Protein AF-A0A1B6FGI2-F1 (afdb_monomer)

pLDDT: mean 91.53, std 7.04, range [62.16, 97.88]

Nearest PDB structures (foldseek):
  4etq-assembly1_C  TM=9.467E-01  e=1.927E-07  Orthopoxvirus vaccinia
  1crm-assembly1_A  TM=9.137E-01  e=9.098E-08  Homo sapiens
  2nmx-assembly1_A  TM=8.902E-01  e=7.746E-08  Homo sapiens
  5usl-assembly2_A  TM=9.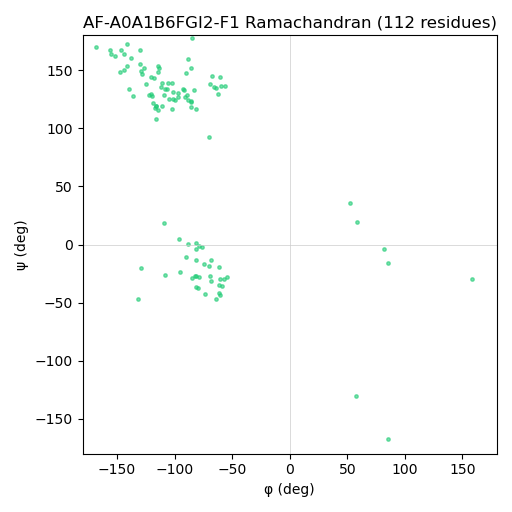396E-01  e=5.337E-07  Orthopoxvirus vaccinia
  5usl-assembly1_X  TM=9.435E-01  e=1.328E-06  Orthopoxvirus vaccinia

Organism: NCBI:txid1464854

Solvent-accessible surface area (backbone atoms only — not comparable to full-atom values): 6784 Å² total; per-residue (Å²): 140,79,75,59,58,50,78,44,78,73,88,74,38,43,35,38,37,54,42,91,82,56,88,58,84,53,73,50,68,55,90,95,46,93,56,52,22,34,62,44,36,38,40,39,35,56,42,97,48,80,71,38,30,27,91,64,61,60,96,84,45,52,27,26,19,25,40,37,41,33,20,21,25,61,82,83,31,96,46,54,78,67,12,70,81,42,88,82,11,61,49,75,48,80,45,81,37,75,92,67,98,66,84,58,74,73,61,42,68,63,59,76,76,110

Radius of gyration: 15.21 Å; Cα contacts (8 Å, |Δi|>4): 217; chains: 1; bounding box: 40×31×40 Å

Foldseek 3Di:
DDFDFDWDDPVFKIKTFTDPPGPDWDWDDDDPQPAIWTWTMKIKWADPDQQATDPDDDPPGHGRIKIKTKTFRVVPDVDLVVLVPDPRGMDIDIDGDHDDPDDDPVVVVRVVVD

InterPro domains:
  IPR001148 Alpha carbonic anhydrase domain [PF00194] (6-114)
  IPR001148 Alpha carbonic anhydrase domain [PS51144] (1-114)
  IPR001148 Alpha carbonic anhydrase domain [SM01057] (1-114)
  IPR023561 Carbonic anhydrase, alpha-class [PTHR18952] (7-112)
  IPR036398 Alpha carbonic anhydrase domain superfamily [G3DSA:3.10.200.10] (1-114)
  IPR036398 Alpha carbonic anhydrase domain superfamily [SSF51069] (3-113)

Secondary structure (DSSP, 8-state):
----EEEEE-SS-EEEEE-TT-S---EE-STT-SS-EEEEEEEEEE-SSTT---SS-BTTB--SEEEEEEEEETTT-SSHHHHTTSTT-EEEEEEEE---SS--HHHHHHHTT-

Sequence (114 aa):
HRVNGLITNTGHSIVFTVENTTRHHINVTGGPLSYKYQFHQIHIHYGLNDETGSEHSINGYTFPAEIQIFGFNSQLYSNFSEALHRAQGVVAISLLMQLGDLSNPELRILTEQL

Mean predicted aligned error: 4.01 Å

Structure (mmCIF, N/CA/C/O backbone):
data_AF-A0A1B6FGI2-F1
#
_entry.id   AF-A0A1B6FGI2-F1
#
loop_
_atom_site.group_PDB
_atom_site.id
_atom_site.type_symbol
_atom_site.label_atom_id
_atom_site.label_alt_id
_atom_site.label_comp_id
_atom_site.label_asym_id
_atom_site.label_entity_id
_atom_site.label_seq_id
_atom_site.pdbx_PDB_ins_code
_atom_site.Cartn_x
_atom_site.Cartn_y
_atom_site.Cartn_z
_atom_site.occupancy
_atom_site.B_iso_or_equiv
_atom_site.auth_seq_id
_atom_site.auth_comp_id
_atom_site.auth_asym_id
_atom_site.auth_atom_id
_atom_site.pdbx_PDB_model_num
ATOM 1 N N . HIS A 1 1 ? 15.979 -4.192 9.062 1.00 62.16 1 HIS A N 1
ATOM 2 C CA . HIS A 1 1 ? 16.339 -3.166 8.057 1.00 62.16 1 HIS A CA 1
ATOM 3 C C . HIS A 1 1 ? 15.461 -1.942 8.278 1.00 62.16 1 HIS A C 1
ATOM 5 O O . HIS A 1 1 ? 14.293 -2.133 8.586 1.00 62.16 1 HIS A O 1
ATOM 11 N N . ARG A 1 2 ? 16.006 -0.721 8.202 1.00 76.12 2 ARG A N 1
ATOM 12 C CA . ARG A 1 2 ? 15.239 0.532 8.341 1.00 76.12 2 ARG A CA 1
ATOM 13 C C . ARG A 1 2 ? 15.079 1.183 6.969 1.00 76.12 2 ARG A C 1
ATOM 15 O O . ARG A 1 2 ? 16.034 1.176 6.195 1.00 76.12 2 ARG A O 1
ATOM 22 N N . VAL A 1 3 ? 13.893 1.715 6.693 1.00 85.12 3 VAL A N 1
ATOM 23 C CA . VAL A 1 3 ? 13.575 2.459 5.470 1.00 85.12 3 VAL A CA 1
ATOM 24 C C . VAL A 1 3 ? 13.103 3.842 5.885 1.00 85.12 3 VAL A C 1
ATOM 26 O O . VAL A 1 3 ? 12.229 3.953 6.740 1.00 85.12 3 VAL A O 1
ATOM 29 N N . ASN A 1 4 ? 13.706 4.872 5.298 1.00 88.88 4 ASN A N 1
ATOM 30 C CA . ASN A 1 4 ? 13.303 6.255 5.515 1.00 88.88 4 ASN A CA 1
ATOM 31 C C . ASN A 1 4 ? 12.252 6.651 4.477 1.00 88.88 4 ASN A C 1
ATOM 33 O O . ASN A 1 4 ? 12.268 6.165 3.341 1.00 88.88 4 ASN A O 1
ATOM 37 N N . GLY A 1 5 ? 11.344 7.531 4.875 1.00 90.56 5 GLY A N 1
ATOM 38 C CA . GLY A 1 5 ? 10.252 7.988 4.037 1.00 90.56 5 GLY A CA 1
ATOM 39 C C . GLY A 1 5 ? 9.545 9.190 4.640 1.00 90.56 5 GLY A C 1
ATOM 40 O O . GLY A 1 5 ? 9.775 9.543 5.798 1.00 90.56 5 GLY A O 1
ATOM 41 N N . LEU A 1 6 ? 8.674 9.791 3.840 1.00 91.62 6 LEU A N 1
ATOM 42 C CA . LEU A 1 6 ? 7.823 10.906 4.227 1.00 91.62 6 LEU A CA 1
ATOM 43 C C . LEU A 1 6 ? 6.409 10.399 4.508 1.00 91.62 6 LEU A C 1
ATOM 45 O O . LEU A 1 6 ? 5.841 9.686 3.680 1.00 91.62 6 LEU A O 1
ATOM 49 N N . ILE A 1 7 ? 5.839 10.803 5.643 1.00 91.75 7 ILE A N 1
ATOM 50 C CA . ILE A 1 7 ? 4.412 10.637 5.939 1.00 91.75 7 ILE A CA 1
ATOM 51 C C . ILE A 1 7 ? 3.687 11.909 5.504 1.00 91.75 7 ILE A C 1
ATOM 53 O O . ILE A 1 7 ? 4.142 13.022 5.761 1.00 91.75 7 ILE A O 1
ATOM 57 N N . THR A 1 8 ? 2.568 11.757 4.808 1.00 90.75 8 THR A N 1
ATOM 58 C CA . THR A 1 8 ? 1.726 12.860 4.347 1.00 90.75 8 THR A CA 1
ATOM 59 C C . THR A 1 8 ? 0.266 12.519 4.588 1.00 90.75 8 THR A C 1
ATOM 61 O O . THR A 1 8 ? -0.212 11.467 4.167 1.00 90.75 8 THR A O 1
ATOM 64 N N . ASN A 1 9 ? -0.452 13.428 5.243 1.00 87.12 9 ASN A N 1
ATOM 65 C CA . ASN A 1 9 ? -1.904 13.383 5.321 1.00 87.12 9 ASN A CA 1
ATOM 66 C C . ASN A 1 9 ? -2.481 14.088 4.084 1.00 87.12 9 ASN A C 1
ATOM 68 O O . ASN A 1 9 ? -2.229 15.273 3.868 1.00 87.12 9 ASN A O 1
ATOM 72 N N . THR A 1 10 ? -3.232 13.363 3.257 1.00 85.31 10 THR A N 1
ATOM 73 C CA . THR A 1 10 ? -3.813 13.891 2.010 1.00 85.31 10 THR A CA 1
ATOM 74 C C . THR A 1 10 ? -5.185 14.541 2.212 1.00 85.31 10 THR A C 1
ATOM 76 O O . THR A 1 10 ? -5.804 14.978 1.245 1.00 85.31 10 THR A O 1
ATOM 79 N N . GLY A 1 11 ? -5.690 14.576 3.448 1.00 77.50 11 GLY A N 1
ATOM 80 C CA . GLY A 1 11 ? -7.059 14.972 3.793 1.00 77.50 11 GLY A CA 1
ATOM 81 C C . GLY A 1 11 ? -8.078 13.831 3.691 1.00 77.50 11 GLY A C 1
ATOM 82 O O . GLY A 1 11 ? -9.160 13.938 4.260 1.00 77.50 11 GLY A O 1
ATOM 83 N N . HIS A 1 12 ? -7.724 12.730 3.019 1.00 73.19 12 HIS A N 1
ATOM 84 C CA . HIS A 1 12 ? -8.572 11.540 2.860 1.00 73.19 12 HIS A CA 1
ATOM 85 C C . HIS A 1 12 ? -7.864 10.231 3.230 1.00 73.19 12 HIS A C 1
ATOM 87 O O . HIS A 1 12 ? -8.520 9.224 3.485 1.00 73.19 12 HIS A O 1
ATOM 93 N N . SER A 1 13 ? -6.531 10.224 3.246 1.00 83.12 13 SER A N 1
ATOM 94 C CA . SER A 1 13 ? -5.724 9.052 3.574 1.00 83.12 13 SER A CA 1
ATOM 95 C C . SER A 1 13 ? -4.387 9.481 4.163 1.00 83.12 13 SER A C 1
ATOM 97 O O . SER A 1 13 ? -3.931 10.616 3.985 1.00 83.12 13 SER A O 1
ATOM 99 N N . ILE A 1 14 ? -3.728 8.545 4.833 1.00 90.06 14 ILE A N 1
ATOM 100 C CA . ILE A 1 14 ? -2.349 8.717 5.287 1.00 90.06 14 ILE A CA 1
ATOM 101 C C . ILE A 1 14 ? -1.457 7.962 4.318 1.00 90.06 14 ILE A C 1
ATOM 103 O O . ILE A 1 14 ? -1.659 6.769 4.094 1.00 90.06 14 ILE A O 1
ATOM 107 N N . VAL A 1 15 ? -0.472 8.648 3.752 1.00 93.19 15 VAL A N 1
ATOM 108 C CA . VAL A 1 15 ? 0.456 8.062 2.789 1.00 93.19 15 VAL A CA 1
ATOM 109 C C . VAL A 1 15 ? 1.871 8.144 3.335 1.00 93.19 15 VAL A C 1
ATOM 111 O O . VAL A 1 15 ? 2.382 9.229 3.597 1.00 93.19 15 VAL A O 1
ATOM 114 N N . PHE A 1 16 ? 2.525 6.995 3.468 1.00 93.56 16 PHE A N 1
ATOM 115 C CA . PHE A 1 16 ? 3.970 6.910 3.647 1.00 93.56 16 PHE A CA 1
ATOM 116 C C . PHE A 1 16 ? 4.624 6.639 2.292 1.00 93.56 16 PHE A C 1
ATOM 118 O O . PHE A 1 16 ? 4.275 5.667 1.623 1.00 93.56 16 PHE A O 1
ATOM 125 N N . THR A 1 17 ? 5.597 7.459 1.900 1.00 94.62 17 THR A N 1
ATOM 126 C CA . THR A 1 17 ? 6.373 7.285 0.662 1.00 94.62 17 THR A CA 1
ATOM 127 C C . THR A 1 17 ? 7.847 7.106 0.980 1.00 94.62 17 THR A C 1
ATOM 129 O O . THR A 1 17 ? 8.437 7.930 1.674 1.00 94.62 17 THR A O 1
ATOM 132 N N . VAL A 1 18 ? 8.457 6.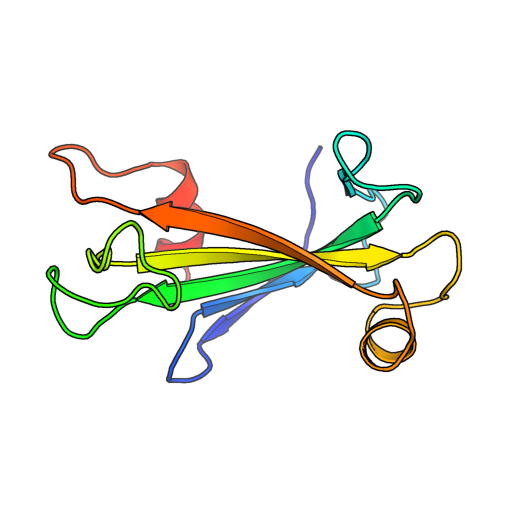049 0.446 1.00 94.31 18 VAL A N 1
ATOM 133 C CA . VAL A 1 18 ? 9.892 5.783 0.600 1.00 94.31 18 VAL A CA 1
ATOM 134 C C . VAL A 1 18 ? 10.719 6.886 -0.062 1.00 94.31 18 VAL A C 1
ATOM 136 O O . VAL A 1 18 ? 10.468 7.264 -1.205 1.00 94.31 18 VAL A O 1
ATOM 139 N N . GLU A 1 19 ? 11.752 7.368 0.629 1.00 91.25 19 GLU A N 1
ATOM 140 C CA . GLU A 1 19 ? 12.696 8.327 0.053 1.00 91.25 19 GLU A CA 1
ATOM 141 C C . GLU A 1 19 ? 13.572 7.683 -1.032 1.00 91.25 19 GLU A C 1
ATOM 143 O O . GLU A 1 19 ? 14.139 6.601 -0.851 1.00 91.25 19 GLU A O 1
ATOM 148 N N . ASN A 1 20 ? 13.788 8.407 -2.134 1.00 81.00 20 ASN A N 1
ATOM 149 C CA . ASN A 1 20 ? 14.647 7.963 -3.241 1.00 81.00 20 ASN A CA 1
ATOM 150 C C . ASN A 1 20 ? 16.118 7.748 -2.835 1.00 81.00 20 ASN A C 1
ATOM 152 O O . ASN A 1 20 ? 16.861 7.069 -3.537 1.00 81.00 20 ASN A O 1
ATOM 156 N N . THR A 1 21 ? 16.552 8.323 -1.712 1.00 82.56 21 THR A N 1
ATOM 157 C CA . THR A 1 21 ? 17.911 8.190 -1.163 1.00 82.56 21 THR A CA 1
ATOM 158 C C . THR A 1 21 ? 18.112 6.896 -0.369 1.00 82.56 21 THR A C 1
ATOM 160 O O . THR A 1 21 ? 19.228 6.632 0.096 1.00 82.56 21 THR A O 1
ATOM 163 N N . THR A 1 22 ? 17.064 6.080 -0.189 1.00 81.00 22 THR A N 1
ATOM 164 C CA . THR A 1 22 ? 17.156 4.857 0.609 1.00 81.00 22 THR A CA 1
ATOM 165 C C . THR A 1 22 ? 18.154 3.874 -0.005 1.00 81.00 22 THR A C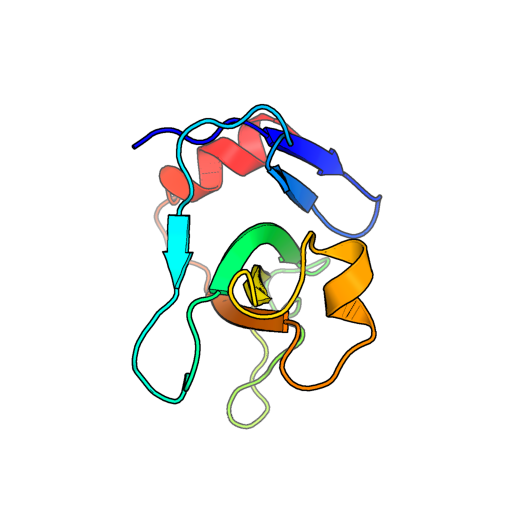 1
ATOM 167 O O . THR A 1 22 ? 18.092 3.535 -1.185 1.00 81.00 22 THR A O 1
ATOM 170 N N . ARG A 1 23 ? 19.086 3.381 0.817 1.00 77.38 23 ARG A N 1
ATOM 171 C CA . ARG A 1 23 ? 20.095 2.386 0.404 1.00 77.38 23 ARG A CA 1
ATOM 172 C C . ARG A 1 23 ? 19.633 0.944 0.605 1.00 77.38 23 ARG A C 1
ATOM 174 O O . ARG A 1 23 ? 20.302 0.012 0.165 1.00 77.38 23 ARG A O 1
ATOM 181 N N . HIS A 1 24 ? 18.520 0.752 1.308 1.00 83.81 24 HIS A N 1
ATOM 182 C CA . HIS A 1 24 ? 17.969 -0.560 1.615 1.00 83.81 24 HIS A CA 1
ATOM 183 C C . HIS A 1 24 ? 16.608 -0.710 0.950 1.00 83.81 24 HIS A C 1
ATOM 185 O O . HIS A 1 24 ? 15.624 -0.105 1.370 1.00 83.81 24 HIS A O 1
ATOM 191 N N . HIS A 1 25 ? 16.567 -1.541 -0.087 1.00 89.06 25 HIS A N 1
ATOM 192 C CA . HIS A 1 25 ? 15.341 -1.854 -0.807 1.00 89.06 25 HIS A CA 1
ATOM 193 C C . HIS A 1 25 ? 14.669 -3.080 -0.188 1.00 89.06 25 HIS A C 1
ATOM 195 O O . HIS A 1 25 ? 15.296 -4.129 -0.028 1.00 89.06 25 HIS A O 1
ATOM 201 N N . ILE A 1 26 ? 13.388 -2.941 0.149 1.00 93.69 26 ILE A N 1
ATOM 202 C CA . ILE A 1 26 ? 12.530 -4.055 0.553 1.00 93.69 26 ILE A CA 1
ATOM 203 C C . ILE A 1 26 ? 11.838 -4.575 -0.703 1.00 93.69 26 ILE A C 1
ATOM 205 O O . ILE A 1 26 ? 11.321 -3.787 -1.494 1.00 93.69 26 ILE A O 1
ATOM 209 N N . ASN A 1 27 ? 11.842 -5.893 -0.890 1.00 95.00 27 ASN A N 1
ATOM 210 C CA . ASN A 1 27 ? 11.253 -6.530 -2.059 1.00 95.00 27 ASN A CA 1
ATOM 211 C C . ASN A 1 27 ? 10.146 -7.505 -1.657 1.00 95.00 27 ASN A C 1
ATOM 213 O O . ASN A 1 27 ? 10.272 -8.216 -0.662 1.00 95.00 27 ASN A O 1
ATOM 217 N N . VAL A 1 28 ? 9.110 -7.564 -2.485 1.00 96.12 28 VAL A N 1
ATOM 218 C CA . VAL A 1 28 ? 8.024 -8.539 -2.458 1.00 96.12 28 VAL A CA 1
ATOM 219 C C . VAL A 1 28 ? 8.250 -9.520 -3.608 1.00 96.12 28 VAL A C 1
ATOM 221 O O . VAL A 1 28 ? 8.419 -9.115 -4.763 1.00 96.12 28 VAL A O 1
ATOM 224 N N . THR A 1 29 ? 8.297 -10.810 -3.287 1.00 96.25 29 THR A N 1
ATOM 225 C CA . THR A 1 29 ? 8.537 -11.911 -4.231 1.00 96.25 29 THR A CA 1
ATOM 226 C C . THR A 1 29 ? 7.718 -13.143 -3.840 1.00 96.25 29 THR A C 1
ATOM 228 O O . THR A 1 29 ? 7.265 -13.262 -2.703 1.00 96.25 29 THR A O 1
ATOM 231 N N . GLY A 1 30 ? 7.570 -14.089 -4.772 1.00 96.06 30 GLY A N 1
ATOM 232 C CA . GLY A 1 30 ? 6.890 -15.365 -4.533 1.00 96.06 30 GLY A CA 1
ATOM 233 C C . GLY A 1 30 ? 5.370 -15.297 -4.703 1.00 96.06 30 GLY A C 1
ATOM 234 O O . GLY A 1 30 ? 4.831 -14.338 -5.255 1.00 96.06 30 GLY A O 1
ATOM 235 N N . GLY A 1 31 ? 4.673 -16.347 -4.255 1.00 94.69 31 GLY A N 1
ATOM 236 C CA . GLY A 1 31 ? 3.223 -16.472 -4.427 1.00 94.69 31 GLY A CA 1
ATOM 237 C C . GLY A 1 31 ? 2.817 -16.399 -5.910 1.00 94.69 31 GLY A C 1
ATOM 238 O O . GLY A 1 31 ? 3.416 -17.102 -6.723 1.00 94.69 31 GLY A O 1
ATOM 239 N N . PRO A 1 32 ? 1.833 -15.561 -6.286 1.00 94.12 32 PRO A N 1
ATOM 240 C CA . PRO A 1 32 ? 1.410 -15.403 -7.680 1.00 94.12 32 PRO A CA 1
ATOM 241 C C . PRO A 1 32 ? 2.347 -14.510 -8.517 1.00 94.12 32 PRO A C 1
ATOM 243 O O . PRO A 1 32 ? 2.085 -14.284 -9.698 1.00 94.12 32 PRO A O 1
ATOM 246 N N . LEU A 1 33 ? 3.414 -13.954 -7.932 1.00 96.12 33 LEU A N 1
ATOM 247 C CA . LEU A 1 33 ? 4.259 -12.963 -8.595 1.00 96.12 33 LEU A CA 1
ATOM 248 C C . LEU A 1 33 ? 5.343 -13.633 -9.441 1.00 96.12 33 LEU A C 1
ATOM 250 O O . LEU A 1 33 ? 6.181 -14.377 -8.935 1.00 96.12 33 LEU A O 1
ATOM 254 N N . SER A 1 34 ? 5.367 -13.299 -10.732 1.00 95.31 34 SER A N 1
ATOM 255 C CA . SER A 1 34 ? 6.427 -13.727 -11.663 1.00 95.31 34 SER A CA 1
ATOM 256 C C . SER A 1 34 ? 7.695 -12.869 -11.580 1.00 95.31 34 SER A C 1
ATOM 258 O O . SER A 1 34 ? 8.733 -13.252 -12.114 1.00 95.31 34 SER A O 1
ATOM 260 N N . TYR A 1 35 ? 7.617 -11.712 -10.915 1.00 96.88 35 TYR A N 1
ATOM 261 C CA . TYR A 1 35 ? 8.694 -10.730 -10.821 1.00 96.88 35 TYR A CA 1
ATOM 262 C C . TYR A 1 35 ? 8.942 -10.305 -9.377 1.00 96.88 35 TYR A C 1
ATOM 264 O O . TYR A 1 35 ? 8.139 -10.547 -8.474 1.00 96.88 35 TYR A O 1
ATOM 272 N N . LYS A 1 36 ? 10.068 -9.625 -9.179 1.00 96.88 36 LYS A N 1
ATOM 273 C CA . LYS A 1 36 ? 10.415 -8.930 -7.947 1.00 96.88 36 LYS A CA 1
ATOM 274 C C . LYS A 1 36 ? 9.870 -7.509 -7.979 1.00 96.88 36 LYS A C 1
ATOM 276 O O . LYS A 1 36 ? 10.220 -6.724 -8.859 1.00 96.88 36 LYS A O 1
ATOM 281 N N . TYR A 1 37 ? 9.085 -7.176 -6.964 1.00 97.81 37 TYR A N 1
ATOM 282 C CA . TYR A 1 37 ? 8.529 -5.845 -6.791 1.00 97.81 37 TYR A CA 1
ATOM 283 C C . TYR A 1 37 ? 9.197 -5.151 -5.613 1.00 97.81 37 TYR A C 1
ATOM 285 O O . TYR A 1 37 ? 9.267 -5.707 -4.522 1.00 97.81 37 TYR A O 1
ATOM 293 N N . GLN A 1 38 ? 9.693 -3.940 -5.817 1.00 96.44 38 GLN A N 1
ATOM 294 C CA . GLN A 1 38 ? 10.289 -3.138 -4.762 1.00 96.44 38 GLN A CA 1
ATOM 295 C C . GLN A 1 38 ? 9.216 -2.289 -4.081 1.00 96.44 38 GLN A C 1
ATOM 297 O O . GLN A 1 38 ? 8.483 -1.565 -4.753 1.00 96.44 38 GLN A O 1
ATOM 302 N N . PHE A 1 39 ? 9.154 -2.361 -2.753 1.00 96.38 39 PHE A N 1
ATOM 303 C CA . PHE A 1 39 ? 8.273 -1.544 -1.920 1.00 96.38 39 PHE A CA 1
ATOM 304 C C . PHE A 1 39 ? 8.502 -0.044 -2.162 1.00 96.38 39 PHE A C 1
ATOM 306 O O . PHE A 1 39 ? 9.649 0.408 -2.236 1.00 96.38 39 PHE A O 1
ATOM 313 N N . HIS A 1 40 ? 7.412 0.715 -2.266 1.00 96.12 40 HIS A N 1
ATOM 314 C CA . HIS A 1 40 ? 7.449 2.146 -2.551 1.00 96.12 40 HIS A CA 1
ATOM 315 C C . HIS A 1 40 ? 6.569 2.985 -1.620 1.00 96.12 40 HIS A C 1
ATOM 317 O O . HIS A 1 40 ? 7.041 4.005 -1.118 1.00 96.12 40 HIS A O 1
ATOM 323 N N . GLN A 1 41 ? 5.319 2.580 -1.384 1.00 95.56 41 GLN A N 1
ATOM 324 C CA . GLN A 1 41 ? 4.342 3.393 -0.652 1.00 95.56 41 GLN A CA 1
ATOM 325 C C . GLN A 1 41 ? 3.424 2.542 0.229 1.00 95.56 41 GLN A C 1
ATOM 327 O O . GLN A 1 41 ? 3.144 1.389 -0.093 1.00 95.56 41 GLN A O 1
ATOM 332 N N . ILE A 1 42 ? 2.953 3.120 1.334 1.00 94.88 42 ILE A N 1
ATOM 333 C CA . ILE A 1 42 ? 1.860 2.583 2.157 1.00 94.88 42 ILE A CA 1
ATOM 334 C C . ILE A 1 42 ? 0.751 3.619 2.184 1.00 94.88 42 ILE A C 1
ATOM 336 O O . ILE A 1 42 ? 1.019 4.782 2.480 1.00 94.88 42 ILE A O 1
ATOM 340 N N . HIS A 1 43 ? -0.474 3.199 1.897 1.00 94.69 43 HIS A N 1
ATOM 341 C CA . HIS A 1 43 ? -1.673 4.003 2.072 1.00 94.69 43 HIS A CA 1
ATOM 342 C C . HIS A 1 43 ? -2.504 3.412 3.208 1.00 94.69 43 HIS A C 1
ATOM 344 O O . HIS A 1 43 ? -2.635 2.193 3.315 1.00 94.69 43 HIS A O 1
ATOM 350 N N . ILE A 1 44 ? -3.059 4.273 4.054 1.00 92.88 44 ILE A N 1
ATOM 351 C CA . ILE A 1 44 ? -4.009 3.885 5.095 1.00 92.88 44 ILE A CA 1
ATOM 352 C C . ILE A 1 44 ? -5.341 4.554 4.786 1.00 92.88 44 ILE A C 1
ATOM 354 O O . ILE A 1 44 ? -5.434 5.786 4.761 1.00 92.88 44 ILE A O 1
ATOM 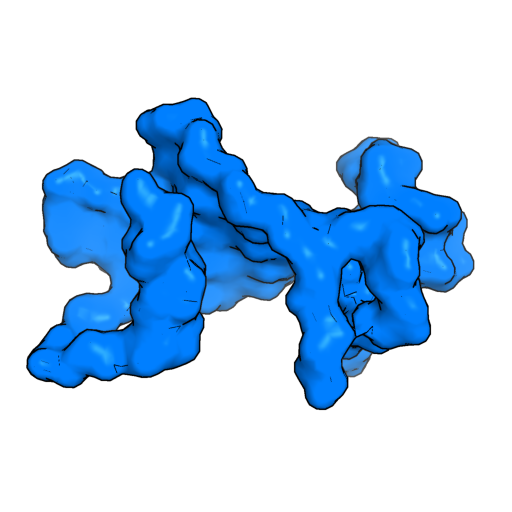358 N N . HIS A 1 45 ? -6.350 3.717 4.579 1.00 92.38 45 HIS A N 1
ATOM 359 C CA . HIS A 1 45 ? -7.740 4.091 4.371 1.00 92.38 45 HIS A CA 1
ATOM 360 C C . HIS A 1 45 ? -8.514 3.751 5.641 1.00 92.38 45 HIS A C 1
ATOM 362 O O . HIS A 1 45 ? -8.338 2.674 6.210 1.00 92.38 45 HIS A O 1
ATOM 368 N N . TYR A 1 46 ? -9.341 4.678 6.106 1.00 90.69 46 TYR A N 1
ATOM 369 C CA . TYR A 1 46 ? -10.157 4.518 7.303 1.00 90.69 46 TYR A CA 1
ATOM 370 C C . TYR A 1 46 ? -11.467 5.281 7.121 1.00 90.69 46 TYR A C 1
ATOM 372 O O . TYR A 1 46 ? -11.513 6.290 6.411 1.00 90.69 46 TYR A O 1
ATOM 380 N N . GLY A 1 47 ? -12.543 4.783 7.723 1.00 88.50 47 GLY A N 1
ATOM 381 C CA . GLY A 1 47 ? -13.839 5.444 7.647 1.00 88.50 47 GLY A CA 1
ATOM 382 C C . GLY A 1 47 ? -14.024 6.532 8.693 1.00 88.50 47 GLY A C 1
ATOM 383 O O . GLY A 1 47 ? -13.184 6.775 9.558 1.00 88.50 47 GLY A O 1
ATOM 384 N N . LEU A 1 48 ? -15.182 7.185 8.615 1.00 87.06 48 LEU A N 1
ATOM 385 C CA . LEU A 1 48 ? -15.634 8.149 9.625 1.00 87.06 48 LEU A CA 1
ATOM 386 C C . LEU A 1 48 ? -16.109 7.470 10.917 1.00 87.06 48 LEU A C 1
ATOM 388 O O . LEU A 1 48 ? -16.286 8.139 11.932 1.00 87.06 48 LEU A O 1
ATOM 392 N N . ASN A 1 49 ? -16.375 6.167 10.859 1.00 89.38 49 ASN A N 1
ATOM 393 C CA . ASN A 1 49 ? -16.814 5.347 11.974 1.00 89.38 49 ASN A CA 1
ATOM 394 C C . ASN A 1 49 ? -16.156 3.966 11.898 1.00 89.38 49 ASN A C 1
ATOM 396 O O . ASN A 1 49 ? -15.529 3.617 10.902 1.00 89.38 49 ASN A O 1
ATOM 400 N N . ASP A 1 50 ? -16.354 3.170 12.941 1.00 92.31 50 ASP A N 1
ATOM 401 C CA . ASP A 1 50 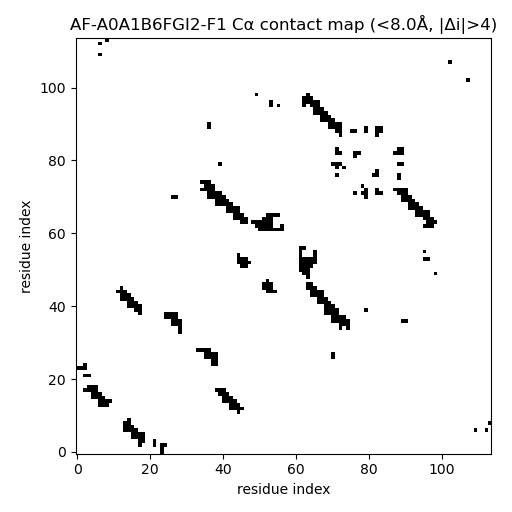? -15.702 1.870 13.085 1.00 92.31 50 ASP A CA 1
ATOM 402 C C . ASP A 1 50 ? -16.382 0.730 12.296 1.00 92.31 50 ASP A C 1
ATOM 404 O O . ASP A 1 50 ? -15.955 -0.422 12.362 1.00 92.31 50 ASP A O 1
ATOM 408 N N . GLU A 1 51 ? -17.454 1.026 11.558 1.00 88.75 51 GLU A N 1
ATOM 409 C CA . GLU A 1 51 ? -18.243 0.031 10.818 1.00 88.75 51 GLU A CA 1
ATOM 410 C C . GLU A 1 51 ? -17.814 -0.080 9.347 1.00 88.75 51 GLU A C 1
ATOM 412 O O . GLU A 1 51 ? -18.039 -1.099 8.690 1.00 88.75 51 GLU A O 1
ATOM 417 N N . THR A 1 52 ? -17.202 0.975 8.809 1.00 89.38 52 THR A N 1
ATOM 418 C CA . THR A 1 52 ? -16.857 1.105 7.389 1.00 89.38 52 THR A CA 1
ATOM 419 C C . THR A 1 52 ? -15.495 1.770 7.236 1.00 89.38 52 THR A C 1
ATOM 421 O O . THR A 1 52 ? -15.099 2.539 8.101 1.00 89.38 52 THR A O 1
ATOM 424 N N . GLY A 1 53 ? -14.776 1.505 6.144 1.00 92.25 53 GLY A N 1
ATOM 425 C CA . GLY A 1 53 ? -13.521 2.209 5.856 1.00 92.25 53 GLY A CA 1
ATOM 426 C C . GLY A 1 53 ? -12.565 1.491 4.912 1.00 92.25 53 GLY A C 1
ATOM 427 O O . GLY A 1 53 ? -11.843 2.154 4.171 1.00 92.25 53 GLY A O 1
ATOM 428 N N . SER A 1 54 ? -12.577 0.159 4.889 1.00 95.75 54 SER A N 1
ATOM 429 C CA . SER A 1 54 ? -11.851 -0.611 3.881 1.00 95.75 54 SER A CA 1
ATOM 430 C C . SER A 1 54 ? -12.466 -0.423 2.497 1.00 95.75 54 SER A C 1
ATOM 432 O O . SER A 1 54 ? -13.686 -0.328 2.350 1.00 95.75 54 SER A O 1
ATOM 434 N N . GLU A 1 55 ? -11.620 -0.409 1.469 1.00 94.94 55 GLU A N 1
ATOM 435 C CA . GLU A 1 55 ? -12.070 -0.367 0.076 1.00 94.94 55 GLU A CA 1
ATOM 436 C C . GLU A 1 55 ? -12.498 -1.764 -0.385 1.00 94.94 55 GLU A C 1
ATOM 438 O O . GLU A 1 55 ? -13.493 -1.926 -1.096 1.00 94.94 55 GLU A O 1
ATOM 443 N N . HIS A 1 56 ? -11.775 -2.794 0.062 1.00 96.31 56 HIS A N 1
ATOM 444 C CA . HIS A 1 56 ? -12.122 -4.187 -0.179 1.00 96.31 56 HIS A CA 1
ATOM 445 C C . HIS A 1 56 ? -13.101 -4.719 0.875 1.00 96.31 56 HIS A C 1
ATOM 447 O O . HIS A 1 56 ? -13.110 -4.297 2.033 1.00 96.31 56 HIS A O 1
ATOM 453 N N . SER A 1 57 ? -13.910 -5.702 0.477 1.00 96.69 57 SER A N 1
ATOM 454 C CA . SER A 1 57 ? -14.831 -6.426 1.360 1.00 96.69 57 SER A CA 1
ATOM 455 C C . SER A 1 57 ? -14.672 -7.935 1.194 1.00 96.69 57 SER A C 1
ATOM 457 O O . SER A 1 57 ? -14.247 -8.421 0.143 1.00 96.69 57 SER A O 1
ATOM 459 N N . ILE A 1 58 ? -15.033 -8.690 2.231 1.00 96.38 58 ILE A N 1
ATOM 460 C CA . ILE A 1 58 ? -15.080 -10.155 2.191 1.00 96.38 58 ILE A CA 1
ATOM 461 C C . ILE A 1 58 ? -16.526 -10.578 2.409 1.00 96.38 58 ILE A C 1
ATOM 463 O O . ILE A 1 58 ? -17.101 -10.300 3.455 1.00 96.38 58 ILE A O 1
ATOM 467 N N . ASN A 1 59 ? -17.129 -11.247 1.422 1.00 96.00 59 ASN A N 1
ATOM 468 C CA . ASN A 1 59 ? -18.537 -11.670 1.460 1.00 96.00 59 ASN A CA 1
ATOM 469 C C . ASN A 1 59 ? -19.517 -10.524 1.790 1.00 96.00 59 ASN A C 1
ATOM 471 O O . ASN A 1 59 ? -20.508 -10.734 2.483 1.00 96.00 59 ASN A O 1
ATOM 475 N N . GLY A 1 60 ? -19.226 -9.309 1.315 1.00 93.50 60 GLY A N 1
ATOM 476 C CA . GLY A 1 60 ? -20.033 -8.114 1.580 1.00 93.50 60 GL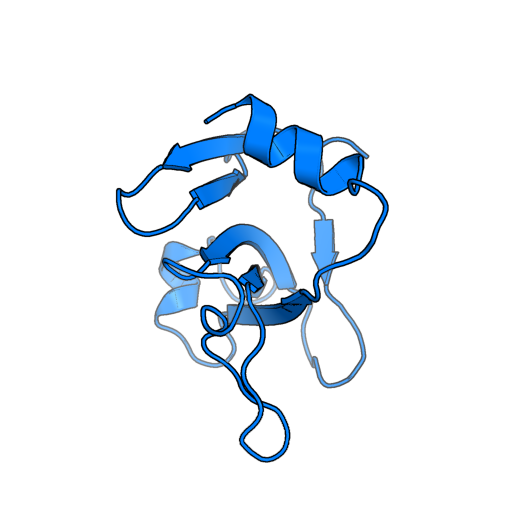Y A CA 1
ATOM 477 C C . GLY A 1 60 ? -19.768 -7.436 2.928 1.00 93.50 60 GLY A C 1
ATOM 478 O O . GLY A 1 60 ? -20.323 -6.371 3.172 1.00 93.50 60 GLY A O 1
ATOM 479 N N . TYR A 1 61 ? -18.904 -7.998 3.778 1.00 93.19 61 TYR A N 1
ATOM 480 C CA . TYR A 1 61 ? -18.473 -7.362 5.021 1.00 93.19 61 TYR A CA 1
ATOM 481 C C . TYR A 1 61 ? -17.293 -6.425 4.763 1.00 93.19 61 TYR A C 1
ATOM 483 O O . TYR A 1 61 ? -16.253 -6.847 4.244 1.00 93.19 61 TYR A O 1
ATOM 491 N N . THR A 1 62 ? -17.471 -5.157 5.123 1.00 95.38 62 THR A N 1
ATOM 492 C CA . THR A 1 62 ? -16.417 -4.140 5.160 1.00 95.38 62 THR A CA 1
ATOM 493 C C . THR A 1 62 ? -15.722 -4.135 6.514 1.00 95.38 62 THR A C 1
ATOM 495 O O . THR A 1 62 ? -16.271 -4.596 7.513 1.00 95.38 62 THR A O 1
ATOM 498 N N . PHE A 1 63 ? -14.515 -3.589 6.536 1.00 96.19 63 PHE A N 1
ATOM 499 C CA . PHE A 1 63 ? -13.683 -3.463 7.721 1.00 96.19 63 PHE A CA 1
ATOM 500 C C . PHE A 1 63 ? -13.492 -1.977 8.064 1.00 96.19 63 PHE A C 1
ATOM 502 O O . PHE A 1 63 ? -13.559 -1.142 7.160 1.00 96.19 63 PHE A O 1
ATOM 509 N N . PRO A 1 64 ? -13.247 -1.621 9.337 1.00 95.38 64 PRO A N 1
ATOM 510 C CA . PRO A 1 64 ? -13.050 -0.227 9.748 1.00 95.38 64 PRO A CA 1
ATOM 511 C C . PRO A 1 64 ? -11.911 0.501 9.015 1.00 95.38 64 PRO A C 1
ATOM 513 O O . PRO A 1 64 ? -11.946 1.720 8.847 1.00 95.38 64 PRO A O 1
ATOM 516 N N . ALA A 1 65 ? -10.879 -0.230 8.590 1.00 94.50 65 ALA A N 1
ATOM 517 C CA . ALA A 1 65 ? -9.742 0.339 7.877 1.00 94.50 65 ALA A CA 1
ATOM 518 C C . ALA A 1 65 ? -9.028 -0.695 6.994 1.00 94.50 65 ALA A C 1
ATOM 520 O O . ALA A 1 65 ? -9.187 -1.910 7.151 1.00 94.50 65 ALA A O 1
ATOM 521 N N . GLU A 1 66 ? -8.210 -0.197 6.072 1.00 96.12 66 GLU A N 1
ATOM 522 C CA . GLU A 1 66 ? -7.368 -0.985 5.176 1.00 96.12 66 GLU A CA 1
ATOM 523 C C . GLU A 1 66 ? -5.991 -0.332 5.015 1.00 96.12 66 GLU A C 1
ATOM 525 O O . GLU A 1 66 ? -5.875 0.868 4.760 1.00 96.12 66 GLU A O 1
ATOM 530 N N . ILE A 1 67 ? -4.938 -1.142 5.125 1.00 95.81 67 ILE A N 1
ATOM 531 C CA . ILE A 1 67 ? -3.575 -0.757 4.758 1.00 95.81 67 ILE A CA 1
ATOM 532 C C . ILE A 1 67 ? -3.282 -1.331 3.379 1.00 95.81 67 ILE A C 1
ATOM 534 O O . ILE A 1 67 ? -3.343 -2.544 3.187 1.00 95.81 67 ILE A O 1
ATOM 538 N N . GLN A 1 68 ? -2.892 -0.479 2.442 1.00 97.06 68 GLN A N 1
ATOM 539 C CA . GLN A 1 68 ? -2.464 -0.881 1.109 1.00 97.06 68 GLN A CA 1
ATOM 540 C C . GLN A 1 68 ? -0.965 -0.631 0.954 1.00 97.06 68 GLN A C 1
ATOM 542 O O . GLN A 1 68 ? -0.491 0.498 1.064 1.00 97.06 68 GLN A O 1
ATOM 547 N N . ILE A 1 69 ? -0.201 -1.690 0.705 1.00 96.69 69 ILE A N 1
ATOM 548 C CA . ILE A 1 69 ? 1.246 -1.634 0.486 1.00 96.69 69 ILE A CA 1
ATOM 549 C C . ILE A 1 69 ? 1.511 -1.756 -1.008 1.00 96.69 69 ILE A C 1
ATOM 551 O O . ILE A 1 69 ? 1.258 -2.804 -1.603 1.00 96.69 69 ILE A O 1
ATOM 555 N N . PHE A 1 70 ? 2.076 -0.711 -1.600 1.00 97.31 70 PHE A N 1
ATOM 556 C CA . PHE A 1 70 ? 2.400 -0.643 -3.016 1.00 97.31 70 PHE A CA 1
ATOM 557 C C . PHE A 1 70 ? 3.888 -0.875 -3.267 1.00 97.31 70 PHE A C 1
ATOM 559 O O . PHE A 1 70 ? 4.766 -0.342 -2.578 1.00 97.31 70 PHE A O 1
ATOM 566 N N . GLY A 1 71 ? 4.175 -1.633 -4.319 1.00 97.44 71 GLY A N 1
ATOM 567 C CA . GLY A 1 71 ? 5.511 -1.771 -4.880 1.00 97.44 71 GLY A CA 1
ATOM 568 C C . GLY A 1 71 ? 5.489 -1.745 -6.402 1.00 97.44 71 GLY A C 1
ATOM 569 O O . GLY A 1 71 ? 4.459 -2.002 -7.018 1.00 97.44 71 GLY A O 1
ATOM 570 N N . PHE A 1 72 ? 6.632 -1.458 -7.019 1.00 97.88 72 PHE A N 1
ATOM 571 C CA . PHE A 1 72 ? 6.783 -1.478 -8.476 1.00 97.88 72 PHE A CA 1
ATOM 572 C C . PHE A 1 72 ? 7.728 -2.581 -8.933 1.00 97.88 72 PHE A C 1
ATOM 574 O O . PHE A 1 72 ? 8.642 -2.970 -8.207 1.00 97.88 72 PHE A O 1
ATOM 581 N N . ASN A 1 73 ? 7.529 -3.075 -10.151 1.00 97.88 73 ASN A N 1
ATOM 582 C CA . ASN A 1 73 ? 8.381 -4.084 -10.760 1.00 97.88 73 ASN A CA 1
ATOM 583 C C . ASN A 1 73 ? 9.751 -3.484 -11.099 1.00 97.88 73 ASN A C 1
ATOM 585 O O . ASN A 1 73 ? 9.962 -2.934 -12.181 1.00 97.88 73 ASN A O 1
ATOM 589 N N . SER A 1 74 ? 10.691 -3.618 -10.166 1.00 95.62 74 SER A N 1
ATOM 590 C CA . SER A 1 74 ? 12.048 -3.081 -10.286 1.00 95.62 74 SER A CA 1
ATOM 591 C C . SER A 1 74 ? 12.945 -3.901 -11.213 1.00 95.62 74 SER A C 1
ATOM 593 O O . SER A 1 74 ? 14.102 -3.544 -11.421 1.00 95.62 74 SER A O 1
ATOM 595 N N . GLN A 1 75 ? 12.441 -5.009 -11.770 1.00 95.75 75 GLN A N 1
ATOM 596 C CA . GLN A 1 75 ? 13.145 -5.751 -12.817 1.00 95.75 75 GLN A CA 1
AT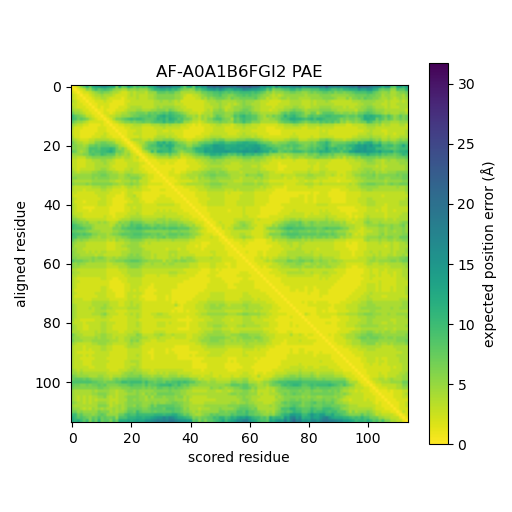OM 597 C C . GLN A 1 75 ? 12.876 -5.188 -14.212 1.00 95.75 75 GLN A C 1
ATOM 599 O O . GLN A 1 75 ? 13.728 -5.340 -15.083 1.00 95.75 75 GLN A O 1
ATOM 604 N N . LEU A 1 76 ? 11.706 -4.579 -14.428 1.00 97.00 76 LEU A N 1
ATOM 605 C CA . LEU A 1 76 ? 11.285 -4.092 -15.744 1.00 97.00 76 LEU A CA 1
ATOM 606 C C . LEU A 1 76 ? 11.294 -2.566 -15.860 1.00 97.00 76 LEU A C 1
ATOM 608 O O . LEU A 1 76 ? 11.452 -2.059 -16.967 1.00 97.00 76 LEU A O 1
ATOM 612 N N . TYR A 1 77 ? 11.130 -1.842 -14.751 1.00 97.00 77 TYR A N 1
ATOM 613 C CA . TYR A 1 77 ? 10.961 -0.388 -14.752 1.00 97.00 77 TYR A CA 1
ATOM 614 C C . TYR A 1 77 ? 11.914 0.290 -13.776 1.00 97.00 77 TYR A C 1
ATOM 616 O O . TYR A 1 77 ? 12.268 -0.266 -12.733 1.00 97.00 77 TYR A O 1
ATOM 624 N N . SER A 1 78 ? 12.310 1.520 -14.103 1.00 93.88 78 SER A N 1
ATOM 625 C CA . SER A 1 78 ? 13.352 2.235 -13.355 1.00 93.88 78 SER A CA 1
ATOM 626 C C . SER A 1 78 ? 12.828 2.845 -12.057 1.00 93.88 78 SER A C 1
ATOM 628 O O . SER A 1 78 ? 13.585 3.063 -11.113 1.00 93.88 78 SER A O 1
ATOM 630 N N . ASN A 1 79 ? 11.539 3.179 -12.017 1.00 93.31 79 ASN A N 1
ATOM 631 C CA . ASN A 1 79 ? 10.894 3.823 -10.882 1.00 93.31 79 ASN A CA 1
ATOM 632 C C . ASN A 1 79 ? 9.381 3.561 -10.880 1.00 93.31 79 ASN A C 1
ATOM 634 O O . ASN A 1 79 ? 8.808 3.100 -11.869 1.00 93.31 79 ASN A O 1
ATOM 638 N N . PHE A 1 80 ? 8.739 3.887 -9.758 1.00 95.38 80 PHE A N 1
ATOM 639 C CA . PHE A 1 80 ? 7.308 3.669 -9.563 1.00 95.38 80 PHE A CA 1
ATOM 640 C C . PHE A 1 80 ? 6.435 4.449 -10.555 1.00 95.38 80 PHE A C 1
ATOM 642 O O . PHE A 1 80 ? 5.490 3.883 -11.093 1.00 95.38 80 PHE A O 1
ATOM 649 N N . SER A 1 81 ? 6.773 5.713 -10.844 1.00 95.38 81 SER A N 1
ATOM 650 C CA . SER A 1 81 ? 6.002 6.570 -11.761 1.00 95.38 81 SER A CA 1
ATOM 651 C C . SER A 1 81 ? 5.935 5.989 -13.177 1.00 95.38 81 SER A C 1
ATOM 653 O O . SER A 1 81 ? 4.867 5.920 -13.780 1.00 95.38 81 SER A O 1
ATOM 655 N N . GLU A 1 82 ? 7.059 5.477 -13.684 1.00 96.38 82 GLU A N 1
ATOM 656 C CA . GLU A 1 82 ? 7.101 4.770 -14.963 1.00 96.38 82 GLU A CA 1
ATOM 657 C C . GLU A 1 82 ? 6.264 3.483 -14.924 1.00 96.38 82 GLU A C 1
ATOM 659 O O . GLU A 1 82 ? 5.484 3.222 -15.839 1.00 96.38 82 GLU A O 1
ATOM 664 N N . ALA A 1 83 ? 6.418 2.682 -13.867 1.00 97.62 83 ALA A N 1
ATOM 665 C CA . ALA A 1 83 ? 5.777 1.378 -13.752 1.00 97.62 83 ALA A CA 1
ATOM 666 C C . ALA A 1 83 ? 4.250 1.467 -13.597 1.00 97.62 83 ALA A C 1
ATOM 668 O O . ALA A 1 83 ? 3.530 0.596 -14.084 1.00 97.62 83 ALA A O 1
ATOM 669 N N . LEU A 1 84 ? 3.746 2.529 -12.961 1.00 97.25 84 LEU A N 1
ATOM 670 C CA . LEU A 1 84 ? 2.326 2.741 -12.666 1.00 97.25 84 LEU A CA 1
ATOM 671 C C . LEU A 1 84 ? 1.427 2.668 -13.909 1.00 97.25 84 LEU A C 1
ATOM 673 O O . LEU A 1 84 ? 0.255 2.312 -13.813 1.00 97.25 84 LEU A O 1
ATOM 677 N N . HIS A 1 85 ? 1.962 2.993 -15.084 1.00 95.75 85 HIS A N 1
ATOM 678 C CA . HIS A 1 85 ? 1.210 3.037 -16.342 1.00 95.75 85 HIS A CA 1
ATOM 679 C C . HIS A 1 85 ? 1.579 1.899 -17.299 1.00 95.75 85 HIS A C 1
ATOM 681 O O . HIS A 1 85 ? 1.351 1.988 -18.508 1.00 95.75 85 HIS A O 1
ATOM 687 N N . ARG A 1 86 ? 2.193 0.831 -16.781 1.00 97.31 86 ARG A N 1
ATOM 688 C CA . ARG A 1 86 ? 2.716 -0.280 -17.578 1.00 97.31 86 ARG A CA 1
ATOM 689 C C . ARG A 1 86 ? 2.178 -1.621 -17.091 1.00 97.31 86 ARG A C 1
ATOM 691 O O . ARG A 1 86 ? 1.855 -1.813 -15.920 1.00 97.31 86 ARG A O 1
ATOM 698 N N . ALA A 1 87 ? 2.087 -2.572 -18.018 1.00 96.19 87 ALA A N 1
ATOM 699 C CA . ALA A 1 87 ? 1.661 -3.930 -17.704 1.00 96.19 87 ALA A CA 1
ATOM 700 C C . ALA A 1 87 ? 2.606 -4.565 -16.674 1.00 96.19 87 ALA A C 1
ATOM 702 O O . ALA A 1 87 ? 3.818 -4.437 -16.794 1.00 96.19 87 ALA A O 1
ATOM 703 N N . GLN A 1 88 ? 2.050 -5.260 -15.674 1.00 95.56 88 GLN A N 1
ATOM 704 C CA . GLN A 1 88 ? 2.826 -5.913 -14.604 1.00 95.56 88 GLN A CA 1
ATOM 705 C C . GLN A 1 88 ? 3.716 -4.938 -13.808 1.00 95.56 88 GLN A C 1
ATOM 707 O O . GLN A 1 88 ? 4.668 -5.372 -13.155 1.00 95.56 88 GLN A O 1
ATOM 712 N N . GLY A 1 89 ? 3.428 -3.633 -13.860 1.00 97.44 89 GLY A N 1
ATOM 713 C CA . GLY A 1 89 ? 4.286 -2.601 -13.293 1.00 97.44 89 GLY A CA 1
ATOM 714 C C . GLY A 1 89 ? 4.136 -2.399 -11.792 1.00 97.44 89 GLY A C 1
ATOM 715 O O . GLY A 1 89 ? 5.111 -2.034 -11.145 1.00 97.44 89 GLY A O 1
ATOM 716 N N . VAL A 1 90 ? 2.975 -2.703 -11.212 1.00 97.69 90 VAL A N 1
ATOM 717 C CA . VAL A 1 90 ? 2.698 -2.487 -9.784 1.00 97.69 90 VAL A CA 1
ATOM 718 C C . VAL A 1 90 ? 2.171 -3.764 -9.141 1.00 97.69 90 VAL A C 1
ATOM 720 O O . VAL A 1 90 ? 1.465 -4.548 -9.773 1.00 97.69 90 VAL A O 1
ATOM 723 N N . VAL A 1 91 ? 2.522 -3.955 -7.873 1.00 97.62 91 VAL A N 1
ATOM 724 C CA . VAL A 1 91 ? 1.871 -4.896 -6.962 1.00 97.62 91 VAL A CA 1
ATOM 725 C C . VAL A 1 91 ? 1.272 -4.114 -5.800 1.00 97.62 91 VAL A C 1
ATOM 727 O O . VAL A 1 91 ? 1.874 -3.145 -5.331 1.00 97.62 91 VAL A O 1
ATOM 730 N N . ALA A 1 92 ? 0.111 -4.557 -5.328 1.00 97.00 92 ALA A N 1
ATOM 731 C CA . ALA A 1 92 ? -0.510 -4.066 -4.108 1.00 97.00 92 ALA A CA 1
ATOM 732 C C . ALA A 1 92 ? -0.798 -5.244 -3.168 1.00 97.00 92 ALA A C 1
ATOM 734 O O . ALA A 1 92 ? -1.238 -6.305 -3.614 1.00 97.00 92 ALA A O 1
ATOM 735 N N . ILE A 1 93 ? -0.531 -5.058 -1.877 1.00 97.44 93 ILE A N 1
ATOM 736 C CA . ILE A 1 93 ? -0.946 -5.966 -0.804 1.00 97.44 93 ILE A CA 1
ATOM 737 C C . ILE A 1 93 ? -1.910 -5.195 0.090 1.00 97.44 93 ILE A C 1
ATOM 739 O O . ILE A 1 93 ? -1.510 -4.197 0.687 1.00 97.44 93 ILE A O 1
ATOM 743 N N . SER A 1 94 ? -3.141 -5.681 0.205 1.00 97.62 94 SER A N 1
ATOM 744 C CA . SER 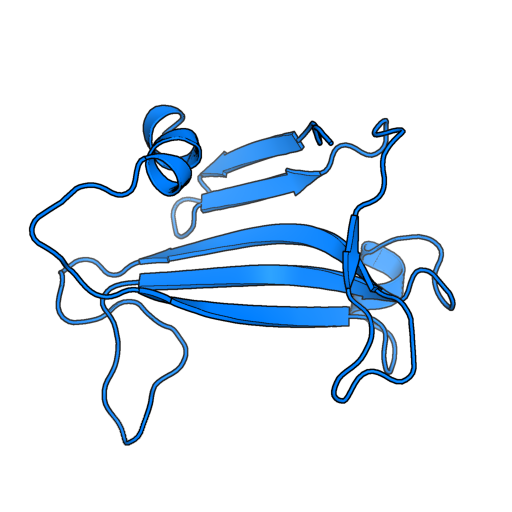A 1 94 ? -4.143 -5.123 1.114 1.00 97.62 94 SER A CA 1
ATOM 745 C C . SER A 1 94 ? -4.186 -5.910 2.421 1.00 97.62 94 SER A C 1
ATOM 747 O O . SER A 1 94 ? -4.284 -7.138 2.417 1.00 97.62 94 SER A O 1
ATOM 749 N N . LEU A 1 95 ? -4.134 -5.196 3.543 1.00 96.69 95 LEU A N 1
ATOM 750 C CA . LEU A 1 95 ? -4.338 -5.720 4.887 1.00 96.69 95 LEU A CA 1
ATOM 751 C C . LEU A 1 95 ? -5.605 -5.085 5.460 1.00 96.69 95 LEU A C 1
ATOM 753 O O . LEU A 1 95 ? -5.657 -3.875 5.669 1.00 96.69 95 LEU A O 1
ATOM 757 N N . LEU A 1 96 ? -6.617 -5.910 5.716 1.00 96.44 96 LEU A N 1
ATOM 758 C CA . LEU A 1 96 ? -7.879 -5.480 6.316 1.00 96.44 96 LEU A CA 1
ATOM 759 C C . LEU A 1 96 ? -7.728 -5.417 7.838 1.00 96.44 96 LEU A C 1
ATOM 761 O O . LEU A 1 96 ? -7.186 -6.342 8.448 1.00 96.44 96 LEU A O 1
ATOM 765 N N . MET A 1 97 ? -8.190 -4.328 8.449 1.00 94.69 97 MET A N 1
ATOM 766 C CA . MET A 1 97 ? -8.030 -4.067 9.879 1.00 94.69 97 MET A CA 1
ATOM 767 C C . MET A 1 97 ? -9.352 -4.212 10.625 1.00 94.69 97 MET A C 1
ATOM 769 O O . MET A 1 97 ? -10.357 -3.635 10.230 1.00 94.69 97 MET A O 1
ATOM 773 N N . GLN A 1 98 ? -9.322 -4.908 11.759 1.00 93.31 98 GLN A N 1
ATOM 774 C CA . GLN A 1 98 ? -10.451 -5.015 12.680 1.00 93.31 98 GLN A CA 1
ATOM 775 C C . GLN A 1 98 ? -10.107 -4.339 14.007 1.00 93.31 98 GLN A C 1
ATOM 777 O O . GLN A 1 98 ? -8.951 -4.360 14.437 1.00 93.31 98 GLN A O 1
ATOM 782 N N . LEU A 1 99 ? -11.119 -3.783 14.673 1.00 92.44 99 LEU A N 1
ATOM 783 C CA . LEU A 1 99 ? -10.972 -3.326 16.050 1.00 92.44 99 LEU A CA 1
ATOM 784 C C . LEU A 1 99 ? -10.595 -4.480 16.985 1.00 92.44 99 LEU A C 1
ATOM 786 O O . LEU A 1 99 ? -11.089 -5.601 16.856 1.00 92.44 99 LEU A O 1
ATOM 790 N N . GLY A 1 100 ? -9.759 -4.166 17.965 1.00 91.75 100 GLY A N 1
ATOM 791 C CA . GLY A 1 100 ? -9.431 -5.045 19.075 1.00 91.75 100 GLY A CA 1
ATOM 792 C C . GLY A 1 100 ? -9.192 -4.233 20.340 1.00 91.75 100 GLY A C 1
ATOM 793 O O . GLY A 1 100 ? -9.036 -3.015 20.288 1.00 91.75 100 GLY A O 1
ATOM 794 N N . ASP A 1 101 ? -9.132 -4.920 21.477 1.00 92.75 101 ASP A N 1
ATOM 795 C CA . ASP A 1 101 ? -9.024 -4.270 22.790 1.00 92.75 101 ASP A CA 1
ATOM 796 C C . ASP A 1 101 ? -7.654 -3.613 23.033 1.00 92.75 101 ASP A C 1
ATOM 798 O O . ASP A 1 101 ? -7.502 -2.768 23.916 1.00 92.75 101 ASP A O 1
ATOM 802 N N . LEU A 1 102 ? -6.636 -4.014 22.265 1.00 90.81 102 LEU A N 1
ATOM 803 C CA . LEU A 1 102 ? -5.263 -3.540 22.404 1.00 90.81 102 LEU A CA 1
ATOM 804 C C . LEU A 1 102 ? -4.852 -2.689 21.204 1.00 90.81 102 LEU A C 1
ATOM 806 O O . LEU A 1 102 ? -5.050 -3.069 20.051 1.00 90.81 102 LEU A O 1
ATOM 810 N N . SER A 1 103 ? -4.196 -1.564 21.490 1.00 87.56 103 SER A N 1
ATOM 811 C CA . SER A 1 103 ? -3.557 -0.742 20.462 1.00 87.56 103 SER A CA 1
ATOM 812 C C . SER A 1 103 ? -2.390 -1.495 19.819 1.00 87.56 103 SER A C 1
ATOM 814 O O . SER A 1 103 ? -1.565 -2.091 20.515 1.00 87.56 103 SER A O 1
ATOM 816 N N . ASN A 1 104 ? -2.302 -1.444 18.489 1.00 89.69 104 ASN A N 1
ATOM 817 C CA . ASN A 1 104 ? -1.201 -2.041 17.743 1.00 89.69 104 ASN A CA 1
ATOM 818 C C . ASN A 1 104 ? 0.025 -1.095 17.754 1.00 89.69 104 ASN A C 1
ATOM 820 O O . ASN A 1 104 ? -0.062 0.023 17.232 1.00 89.69 104 ASN A O 1
ATOM 824 N N . PRO A 1 105 ? 1.164 -1.500 18.351 1.00 89.62 105 PRO A N 1
ATOM 825 C CA . PRO A 1 105 ? 2.310 -0.612 18.523 1.00 89.62 105 PRO A CA 1
ATOM 826 C C . PRO A 1 105 ? 3.012 -0.248 17.207 1.00 89.62 105 PRO A C 1
ATOM 828 O O . PRO A 1 105 ? 3.588 0.833 17.120 1.00 89.62 105 PRO A O 1
ATOM 831 N N . GLU A 1 106 ? 2.951 -1.090 16.177 1.00 87.06 1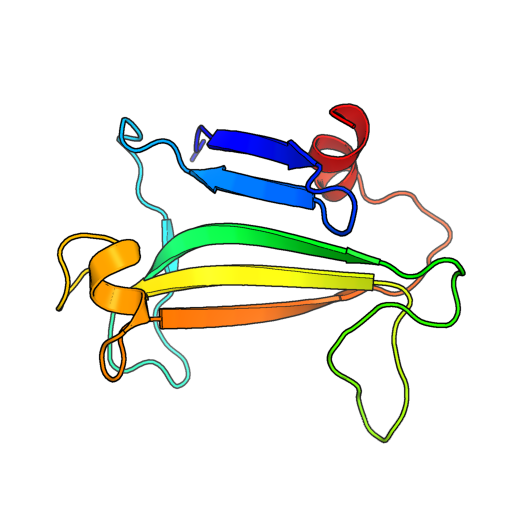06 GLU A N 1
ATOM 832 C CA . GLU A 1 106 ? 3.547 -0.829 14.863 1.00 87.06 106 GLU A CA 1
ATOM 833 C C . GLU A 1 106 ? 2.743 0.209 14.074 1.00 87.06 106 GLU A C 1
ATOM 835 O O . GLU A 1 106 ? 3.319 1.129 13.494 1.00 87.06 106 GLU A O 1
ATOM 840 N N . LEU A 1 107 ? 1.413 0.109 14.104 1.00 86.06 107 LEU A N 1
ATOM 841 C CA . LEU A 1 107 ? 0.497 1.105 13.540 1.00 86.06 107 LEU A CA 1
ATOM 842 C C . LEU A 1 107 ? 0.656 2.464 14.221 1.00 86.06 107 LEU A C 1
ATOM 844 O O . LEU A 1 107 ? 0.584 3.502 13.562 1.00 86.06 107 LEU A O 1
ATOM 848 N N . ARG A 1 108 ? 0.940 2.461 15.527 1.00 85.31 108 ARG A N 1
ATOM 849 C CA . ARG A 1 108 ? 1.104 3.685 16.310 1.00 85.31 108 ARG A CA 1
ATOM 850 C C . ARG A 1 108 ? 2.242 4.579 15.810 1.00 85.31 108 ARG A C 1
ATOM 852 O O . ARG A 1 108 ? 2.125 5.797 15.878 1.00 85.31 108 ARG A O 1
ATOM 859 N N . ILE A 1 109 ? 3.287 3.995 15.219 1.00 82.88 109 ILE A N 1
ATOM 860 C CA . ILE A 1 109 ? 4.394 4.742 14.594 1.00 82.88 109 ILE A CA 1
ATOM 861 C C . ILE A 1 109 ? 3.882 5.656 13.470 1.00 82.88 109 ILE A C 1
ATOM 863 O O . ILE A 1 109 ? 4.407 6.750 13.277 1.00 82.88 109 ILE A O 1
ATOM 867 N N . LEU A 1 110 ? 2.864 5.209 12.728 1.00 78.06 110 LEU A N 1
ATOM 868 C CA . LEU A 1 110 ? 2.274 5.969 11.627 1.00 78.06 110 LEU A CA 1
ATOM 869 C C . LEU A 1 110 ? 1.266 6.999 12.140 1.00 78.06 110 LEU A C 1
ATOM 871 O O . LEU A 1 110 ? 1.204 8.096 11.596 1.00 78.06 110 LEU A O 1
ATOM 875 N N . THR A 1 111 ? 0.506 6.671 13.188 1.00 76.94 111 THR A N 1
ATOM 876 C CA . THR A 1 111 ? -0.549 7.553 13.708 1.00 76.94 111 THR A CA 1
ATOM 877 C C . THR A 1 111 ? -0.043 8.647 14.645 1.00 76.94 111 THR A C 1
ATOM 879 O O . THR A 1 111 ? -0.674 9.689 14.726 1.00 76.94 111 THR A O 1
ATOM 882 N N . GLU A 1 112 ? 1.078 8.453 15.351 1.00 78.94 112 GLU A N 1
ATOM 883 C CA . GLU A 1 112 ? 1.686 9.489 16.214 1.00 78.94 112 GLU A CA 1
ATOM 884 C C . GLU A 1 112 ? 2.276 10.669 15.419 1.00 78.94 112 GLU A C 1
ATOM 886 O O . GLU A 1 112 ? 2.632 11.689 16.002 1.00 78.94 112 GLU A O 1
ATOM 891 N N . GLN A 1 113 ? 2.420 10.522 14.101 1.00 70.25 113 GLN A N 1
ATOM 892 C CA . GLN A 1 113 ? 2.962 11.543 13.197 1.00 70.25 113 GLN A CA 1
ATOM 893 C C . GLN A 1 113 ? 1.866 12.376 12.503 1.00 70.25 113 GLN A C 1
ATOM 895 O O . GLN A 1 113 ? 2.184 13.174 11.620 1.00 70.25 113 GLN A O 1
ATOM 900 N N . LEU A 1 114 ? 0.595 12.161 12.863 1.00 66.44 114 LEU A N 1
ATOM 901 C CA . LEU A 1 114 ? -0.590 12.823 12.301 1.00 66.44 114 LEU A CA 1
ATOM 902 C C . LEU A 1 114 ? -1.128 13.896 13.239 1.00 66.44 114 LEU A C 1
ATOM 904 O O . LEU A 1 114 ? -1.614 14.914 12.698 1.00 66.44 114 LEU A O 1
#